Protein AF-A0A699TLD1-F1 (afdb_monomer_lite)

Structure (mmCIF, N/CA/C/O backbone):
data_AF-A0A699TLD1-F1
#
_entry.id   AF-A0A699TLD1-F1
#
loop_
_atom_site.group_PDB
_atom_site.id
_atom_site.type_symbol
_atom_site.label_atom_id
_atom_site.label_alt_id
_atom_site.label_comp_id
_atom_site.label_asym_id
_atom_site.label_entity_id
_atom_site.label_seq_id
_atom_site.pdbx_PDB_ins_code
_atom_site.Cartn_x
_atom_site.Cartn_y
_atom_site.Cartn_z
_atom_site.occupancy
_atom_site.B_iso_or_equiv
_atom_site.auth_seq_id
_atom_site.auth_comp_id
_atom_site.auth_asym_id
_atom_site.auth_atom_id
_atom_site.pdbx_PDB_model_num
ATOM 1 N N . MET A 1 1 ? -34.171 19.657 -18.897 1.00 35.91 1 MET A N 1
ATOM 2 C CA . MET A 1 1 ? -33.767 19.587 -17.476 1.00 35.91 1 MET A CA 1
ATOM 3 C C . MET A 1 1 ? -33.715 18.114 -17.098 1.00 35.91 1 MET A C 1
ATOM 5 O O . MET A 1 1 ? -34.757 17.477 -17.044 1.00 35.91 1 MET A O 1
ATOM 9 N N . PHE A 1 2 ? -32.519 17.529 -17.008 1.00 40.59 2 PHE A N 1
ATOM 10 C CA . PHE A 1 2 ? -32.350 16.090 -16.786 1.00 40.59 2 PHE A CA 1
ATOM 11 C C . PHE A 1 2 ? -32.542 15.768 -15.300 1.00 40.59 2 PHE A C 1
ATOM 13 O O . PHE A 1 2 ? -31.765 16.221 -14.464 1.00 40.59 2 PHE A O 1
ATOM 20 N N . ALA A 1 3 ? -33.580 15.000 -14.971 1.00 50.38 3 ALA A N 1
ATOM 21 C CA . ALA A 1 3 ? -33.775 14.456 -13.633 1.00 50.38 3 ALA A CA 1
ATOM 22 C C . ALA A 1 3 ? -32.759 13.325 -13.401 1.00 50.38 3 ALA A C 1
ATOM 24 O O . ALA A 1 3 ? -32.961 12.191 -13.834 1.00 50.38 3 ALA A O 1
ATOM 25 N N . LEU A 1 4 ? -31.637 13.638 -12.750 1.00 55.56 4 LEU A N 1
ATOM 26 C CA . LEU A 1 4 ? -30.698 12.627 -12.273 1.00 55.56 4 LEU A CA 1
ATOM 27 C C . LEU A 1 4 ? -31.358 11.863 -11.116 1.00 55.56 4 LEU A C 1
ATOM 29 O O . LEU A 1 4 ? -31.657 12.425 -10.069 1.00 55.56 4 LEU A O 1
ATOM 33 N N . TYR A 1 5 ? -31.635 10.585 -11.364 1.00 52.00 5 TYR A N 1
ATOM 34 C CA . TYR A 1 5 ? -32.168 9.570 -10.457 1.00 52.00 5 TYR A CA 1
ATOM 35 C C . TYR A 1 5 ? -31.932 9.819 -8.954 1.00 52.00 5 TYR A C 1
ATOM 37 O O . TYR A 1 5 ? -30.907 9.439 -8.395 1.00 52.00 5 TYR A O 1
ATOM 45 N N . GLY A 1 6 ? -32.958 10.312 -8.261 1.00 61.88 6 GLY A N 1
ATOM 46 C CA . GLY A 1 6 ? -33.103 10.154 -6.816 1.00 61.88 6 GLY A CA 1
ATOM 47 C C . GLY A 1 6 ? -33.598 8.747 -6.486 1.00 61.88 6 GLY A C 1
ATOM 48 O O . GLY A 1 6 ? -34.769 8.561 -6.163 1.00 61.88 6 GLY A O 1
ATOM 49 N N . ARG A 1 7 ? -32.739 7.725 -6.590 1.00 58.94 7 ARG A N 1
ATOM 50 C CA . ARG A 1 7 ? -33.063 6.408 -6.019 1.00 58.94 7 ARG A CA 1
ATOM 51 C C . ARG A 1 7 ? -32.605 6.382 -4.565 1.00 58.94 7 ARG A C 1
ATOM 53 O O . ARG A 1 7 ? -31.410 6.387 -4.294 1.00 58.94 7 ARG A O 1
ATOM 60 N N . LYS A 1 8 ? -33.557 6.320 -3.627 1.00 57.81 8 LYS A N 1
ATOM 61 C CA . LYS A 1 8 ? -33.270 5.965 -2.230 1.00 57.81 8 LYS A CA 1
ATOM 62 C C . LYS A 1 8 ? -32.579 4.600 -2.217 1.00 57.81 8 LYS A C 1
ATOM 64 O O . LYS A 1 8 ? -33.161 3.612 -2.669 1.00 57.81 8 LYS A O 1
ATOM 69 N N . CYS A 1 9 ? -31.350 4.546 -1.715 1.00 59.66 9 CYS A N 1
ATOM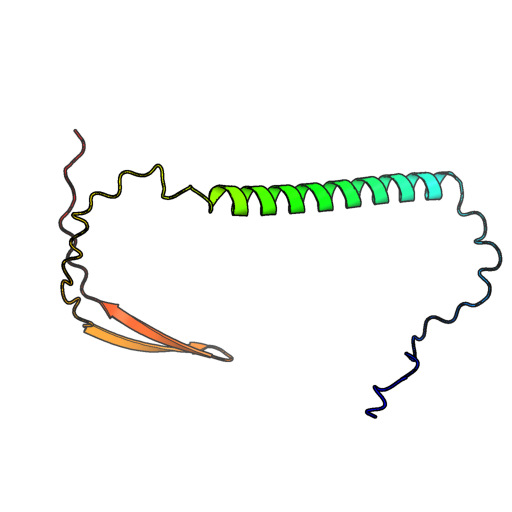 70 C CA . CYS A 1 9 ? -30.653 3.293 -1.459 1.00 59.66 9 CYS A CA 1
ATOM 71 C C . CYS A 1 9 ? -31.524 2.427 -0.537 1.00 59.66 9 CYS A C 1
ATOM 73 O O . CYS A 1 9 ? -31.838 2.841 0.578 1.00 59.66 9 CYS A O 1
ATOM 75 N N . ARG A 1 10 ? -31.916 1.225 -0.973 1.00 60.25 10 ARG A N 1
ATOM 76 C CA . ARG A 1 10 ? -32.446 0.203 -0.060 1.00 60.25 10 ARG A CA 1
ATOM 77 C C . ARG A 1 10 ? -31.258 -0.440 0.649 1.00 60.25 10 ARG A C 1
ATOM 79 O O . ARG A 1 10 ? -30.794 -1.499 0.249 1.00 60.25 10 ARG A O 1
ATOM 86 N N . SER A 1 11 ? -30.717 0.256 1.643 1.00 58.56 11 SER A N 1
ATOM 87 C CA . SER A 1 11 ? -29.767 -0.345 2.576 1.00 58.56 11 SER A CA 1
ATOM 88 C C . SER A 1 11 ? -30.555 -1.183 3.591 1.00 58.56 11 SER A C 1
ATOM 90 O O . SER A 1 11 ? -31.472 -0.634 4.202 1.00 58.56 11 SER A O 1
ATOM 92 N N . PRO A 1 12 ? -30.245 -2.474 3.8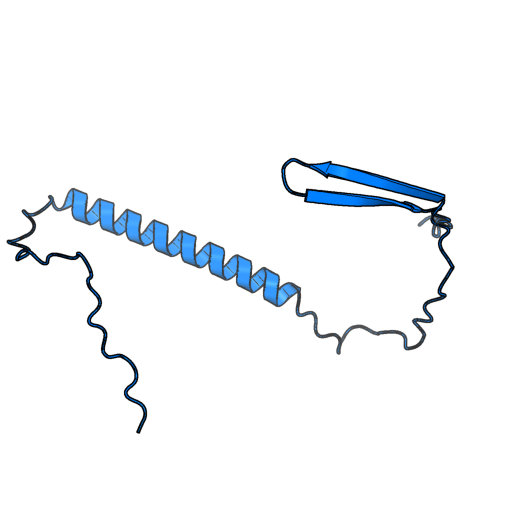05 1.00 53.75 12 PRO A N 1
ATOM 93 C CA . PRO A 1 12 ? -30.888 -3.302 4.825 1.00 53.75 12 PRO A CA 1
ATOM 94 C C . PRO A 1 12 ? -30.289 -3.051 6.219 1.00 53.75 12 PRO A C 1
ATOM 96 O O . PRO A 1 12 ? -30.239 -3.951 7.050 1.00 53.75 12 PRO A O 1
ATOM 99 N N . ILE A 1 13 ? -29.799 -1.839 6.487 1.00 59.47 13 ILE A N 1
ATOM 100 C CA . ILE A 1 13 ? -29.353 -1.454 7.825 1.00 59.47 13 ILE A CA 1
ATOM 101 C C . ILE A 1 13 ? -30.601 -0.987 8.568 1.00 59.47 13 ILE A C 1
ATOM 103 O O . ILE A 1 13 ? -30.952 0.193 8.578 1.00 59.47 13 ILE A O 1
ATOM 107 N N . TYR A 1 14 ? -31.323 -1.964 9.114 1.00 44.66 14 TYR A N 1
ATOM 108 C CA . TYR A 1 14 ? -32.371 -1.732 10.091 1.00 44.66 14 TYR A CA 1
ATOM 109 C C . TYR A 1 14 ? -31.693 -1.213 11.358 1.00 44.66 14 TYR A C 1
ATOM 111 O O . TYR A 1 14 ? -31.108 -1.971 12.129 1.00 44.66 14 TYR A O 1
ATOM 119 N N . TRP A 1 15 ? -31.72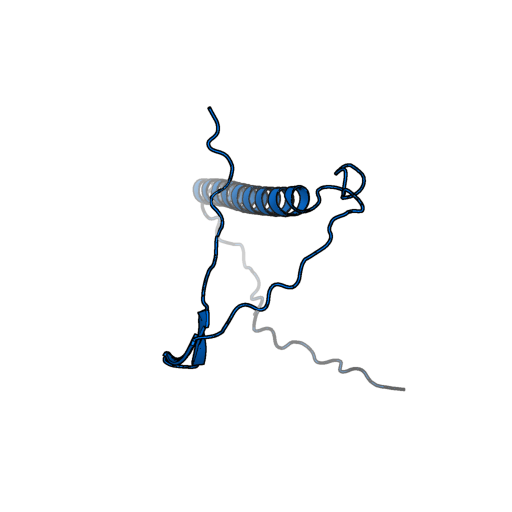7 0.105 11.533 1.00 52.12 15 TRP A N 1
ATOM 120 C CA . TRP A 1 15 ? -31.533 0.721 12.834 1.00 52.12 15 TRP A CA 1
ATOM 121 C C . TRP A 1 15 ? -32.767 0.378 13.671 1.00 52.12 15 TRP A C 1
ATOM 123 O O . TRP A 1 15 ? -33.667 1.199 13.825 1.00 52.12 15 TRP A O 1
ATOM 133 N N . THR A 1 16 ? -32.840 -0.851 14.187 1.00 46.81 16 THR A N 1
ATOM 134 C CA . THR A 1 16 ? -33.488 -1.020 15.487 1.00 46.81 16 THR A CA 1
ATOM 135 C C . THR A 1 16 ? -32.799 -0.047 16.416 1.00 46.81 16 THR A C 1
ATOM 137 O O . THR A 1 16 ? -31.567 0.051 16.371 1.00 46.81 16 THR A O 1
ATOM 140 N N . GLU A 1 17 ? -33.592 0.684 17.197 1.00 50.97 17 GLU A N 1
ATOM 141 C CA . GLU A 1 17 ? -33.104 1.437 18.343 1.00 50.97 17 GLU A CA 1
ATOM 142 C C . GLU A 1 17 ? -32.030 0.576 18.989 1.00 50.97 17 GLU A C 1
ATOM 144 O O . GLU A 1 17 ? -32.292 -0.564 19.384 1.00 50.97 17 GLU A O 1
ATOM 149 N N . VAL A 1 18 ? -30.791 1.066 18.951 1.00 54.69 18 VAL A N 1
ATOM 150 C CA . VAL A 1 18 ? -29.692 0.496 19.716 1.00 54.69 18 VAL A CA 1
ATOM 151 C C . VAL A 1 18 ? -30.084 0.790 21.156 1.00 54.69 18 VAL A C 1
ATOM 153 O O . VAL A 1 18 ? -29.636 1.763 21.752 1.00 54.69 18 VAL A O 1
ATOM 156 N N . GLY A 1 19 ? -31.049 0.011 21.649 1.00 51.69 19 GLY A N 1
ATOM 157 C CA . GLY A 1 19 ? -31.395 -0.105 23.040 1.00 51.69 19 GLY A CA 1
ATOM 158 C C . GLY A 1 19 ? -30.101 -0.534 23.673 1.00 51.69 19 GLY A C 1
ATOM 159 O O . GLY A 1 19 ? -29.615 -1.621 23.364 1.00 51.69 19 GLY A O 1
ATOM 160 N N . GLU A 1 20 ? -29.508 0.433 24.368 1.00 50.47 20 GLU A N 1
ATOM 161 C CA . GLU A 1 20 ? -28.375 0.335 25.269 1.00 50.47 20 GLU A CA 1
ATOM 162 C C . GLU A 1 20 ? -27.614 -0.964 25.066 1.00 50.47 20 GLU A C 1
ATOM 164 O O . GLU A 1 20 ? -28.018 -2.006 25.583 1.00 50.47 20 GLU A O 1
ATOM 169 N N . ALA A 1 21 ? -26.540 -0.907 24.269 1.00 56.81 21 ALA A N 1
ATOM 170 C CA . ALA A 1 21 ? -25.574 -1.989 24.212 1.00 56.81 21 ALA A CA 1
ATOM 171 C C . ALA A 1 21 ? -25.288 -2.392 25.661 1.00 56.81 21 ALA A C 1
ATOM 173 O O . ALA A 1 21 ? -24.647 -1.629 26.387 1.00 56.81 21 ALA A O 1
ATOM 174 N N . GLN A 1 22 ? -25.865 -3.526 26.086 1.00 59.38 22 GLN A N 1
ATOM 175 C CA . GLN A 1 22 ? -25.675 -4.088 27.417 1.00 59.38 22 GLN A CA 1
ATOM 176 C C . GLN A 1 22 ? -24.189 -4.017 27.651 1.00 59.38 22 GLN A C 1
ATOM 178 O O . GLN A 1 22 ? -23.456 -4.531 26.807 1.00 59.38 22 GLN A O 1
ATOM 183 N N . ILE A 1 23 ? -23.789 -3.275 28.686 1.00 57.91 23 ILE A N 1
ATOM 184 C CA . ILE A 1 23 ? -22.407 -2.882 28.940 1.00 57.91 23 ILE A CA 1
ATOM 185 C C . ILE A 1 23 ? -21.560 -4.145 28.841 1.00 57.91 23 ILE A C 1
ATOM 187 O O . ILE A 1 23 ? -21.477 -4.948 29.769 1.00 57.91 23 ILE A O 1
ATOM 191 N N . LEU A 1 24 ? -20.986 -4.342 27.657 1.00 63.75 24 LEU A N 1
ATOM 192 C CA . LEU A 1 24 ? -19.962 -5.321 27.406 1.00 63.75 24 LEU A CA 1
ATOM 193 C C . LEU A 1 24 ? -18.876 -4.911 28.395 1.00 63.75 24 LEU A C 1
ATOM 195 O O . LEU A 1 24 ? -18.505 -3.735 28.413 1.00 63.75 24 LEU A O 1
ATOM 199 N N . GLY A 1 25 ? -18.493 -5.811 29.302 1.00 76.75 25 GLY A N 1
ATOM 200 C CA . GLY A 1 25 ? -17.682 -5.443 30.463 1.00 76.75 25 GLY A CA 1
ATOM 201 C C . GLY A 1 25 ? -16.462 -4.582 30.082 1.00 76.75 25 GLY A C 1
ATOM 202 O O . GLY A 1 25 ? -15.960 -4.712 28.961 1.00 76.75 25 GLY A O 1
ATOM 203 N N . PRO A 1 26 ? -15.955 -3.721 30.987 1.00 81.44 26 PRO A N 1
ATOM 204 C CA . PRO A 1 26 ? -14.831 -2.816 30.710 1.00 81.44 26 PRO A CA 1
ATOM 205 C C . PRO A 1 26 ? -13.624 -3.503 30.054 1.00 81.44 26 PRO A C 1
ATOM 207 O O . PRO A 1 26 ? -12.964 -2.914 29.201 1.00 81.44 26 PRO A O 1
ATOM 210 N N . GLU A 1 27 ? -13.393 -4.773 30.388 1.00 86.12 27 GLU A N 1
ATOM 211 C CA . GLU A 1 27 ? -12.361 -5.633 29.801 1.00 86.12 27 GLU A CA 1
ATOM 212 C C . GLU A 1 27 ? -12.518 -5.810 28.285 1.00 86.12 27 GLU A C 1
ATOM 214 O O . GLU A 1 27 ? -11.558 -5.651 27.539 1.00 86.12 27 GLU A O 1
ATOM 219 N N . LEU A 1 28 ? -13.733 -6.069 27.800 1.00 85.06 28 LEU A N 1
ATOM 220 C CA . LEU A 1 28 ? -14.002 -6.272 26.375 1.00 85.06 28 LEU A CA 1
ATOM 221 C C . LEU A 1 28 ? -13.929 -4.955 25.593 1.00 85.06 28 LEU A C 1
ATOM 223 O O . LEU A 1 28 ? -13.498 -4.936 24.438 1.00 85.06 28 LEU A O 1
ATOM 227 N N . ILE A 1 29 ? -14.299 -3.833 26.216 1.00 87.31 29 ILE A N 1
ATOM 228 C CA . ILE A 1 29 ? -14.107 -2.498 25.631 1.00 87.31 29 ILE A CA 1
ATOM 229 C C . ILE A 1 29 ? -12.609 -2.200 25.496 1.00 87.31 29 ILE A C 1
ATOM 231 O O . ILE A 1 29 ? -12.159 -1.739 24.445 1.00 87.31 29 ILE A O 1
ATOM 235 N N . GLN A 1 30 ? -11.819 -2.500 26.525 1.00 89.31 30 GLN A N 1
ATOM 236 C CA . GLN A 1 30 ? -10.375 -2.307 26.482 1.00 89.31 30 GLN A CA 1
ATOM 237 C C . GLN A 1 30 ? -9.725 -3.209 25.422 1.00 89.31 30 GLN A C 1
ATOM 239 O O . GLN A 1 30 ? -9.014 -2.712 24.548 1.00 89.31 30 GLN A O 1
ATOM 244 N N . GLU A 1 31 ? -10.053 -4.502 25.418 1.00 91.88 31 GLU A N 1
ATOM 245 C CA . GLU A 1 31 ? -9.532 -5.476 24.455 1.00 91.88 31 GLU A CA 1
ATOM 246 C C . GLU A 1 31 ? -9.876 -5.092 23.005 1.00 91.88 31 GLU A C 1
ATOM 248 O O . GLU A 1 31 ? -9.042 -5.174 22.097 1.00 91.88 31 GLU A O 1
ATOM 253 N N . THR A 1 32 ? -11.106 -4.639 22.752 1.00 91.81 32 THR A N 1
ATOM 254 C CA . THR A 1 32 ? -11.511 -4.194 21.409 1.00 91.81 32 THR A CA 1
ATOM 255 C C . THR A 1 32 ? -10.804 -2.905 21.004 1.00 91.81 32 THR A C 1
ATOM 257 O O . THR A 1 32 ? -10.395 -2.781 19.848 1.00 91.81 32 THR A O 1
ATOM 260 N N . THR A 1 33 ? -10.573 -1.981 21.939 1.00 94.56 33 THR A N 1
ATOM 261 C CA . THR A 1 33 ? -9.818 -0.745 21.684 1.00 94.56 33 THR A CA 1
ATOM 262 C C . THR A 1 33 ? -8.368 -1.050 21.313 1.00 94.56 33 THR A C 1
ATOM 264 O O . THR A 1 33 ? -7.865 -0.529 20.314 1.00 94.56 33 THR A O 1
ATOM 267 N N . GLU A 1 34 ? -7.715 -1.957 22.040 1.00 95.88 34 GLU A N 1
ATOM 268 C CA . GLU A 1 34 ? -6.358 -2.426 21.742 1.00 95.88 34 GLU A CA 1
ATOM 269 C C . GLU A 1 34 ? -6.281 -3.081 20.355 1.00 95.88 34 GLU A C 1
ATOM 271 O O . GLU A 1 34 ? -5.409 -2.746 19.544 1.00 95.88 34 GLU A O 1
ATOM 276 N N . LYS A 1 35 ? -7.248 -3.941 20.011 1.00 96.69 35 LYS A N 1
ATOM 277 C CA . LYS A 1 35 ? -7.336 -4.548 18.672 1.00 96.69 35 LYS A CA 1
ATOM 278 C C . LYS A 1 35 ? -7.556 -3.507 17.574 1.00 96.69 35 LYS A C 1
ATOM 280 O O . LYS A 1 35 ? -6.932 -3.605 16.516 1.00 96.69 35 LYS A O 1
ATOM 285 N N . ILE A 1 36 ? -8.395 -2.495 17.804 1.00 96.94 36 ILE A N 1
ATOM 286 C CA . ILE A 1 36 ? -8.622 -1.396 16.852 1.00 96.94 36 ILE A CA 1
ATOM 287 C C . ILE A 1 36 ? -7.326 -0.615 16.614 1.00 96.94 36 ILE A C 1
ATOM 289 O O . ILE A 1 36 ? -6.994 -0.319 15.462 1.00 96.94 36 ILE A O 1
ATOM 293 N N . ILE A 1 37 ? -6.578 -0.300 17.674 1.00 98.19 37 ILE A N 1
ATOM 294 C 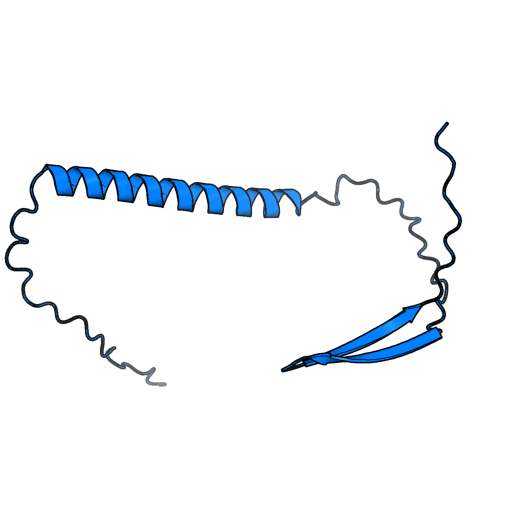CA . ILE A 1 37 ? -5.279 0.377 17.573 1.00 98.19 37 ILE A CA 1
ATOM 295 C C . ILE A 1 37 ? -4.310 -0.470 16.742 1.00 98.19 37 ILE A C 1
ATOM 297 O O . ILE A 1 37 ? -3.705 0.040 15.796 1.00 98.19 37 ILE A O 1
ATOM 301 N N . HIS A 1 38 ? -4.225 -1.771 17.024 1.00 97.19 38 HIS A N 1
ATOM 302 C CA . HIS A 1 38 ? -3.348 -2.692 16.300 1.00 97.19 38 HIS A CA 1
ATOM 303 C C . HIS A 1 38 ? -3.693 -2.792 14.809 1.00 97.19 38 HIS A C 1
ATOM 305 O O . HIS A 1 38 ? -2.811 -2.773 13.946 1.00 97.19 38 HIS A O 1
ATOM 311 N N . ILE A 1 39 ? -4.986 -2.847 14.473 1.00 98.19 39 ILE A N 1
ATOM 312 C CA . ILE A 1 39 ? -5.454 -2.853 13.081 1.00 98.19 39 ILE A CA 1
ATOM 313 C C . ILE A 1 39 ? -5.064 -1.546 12.383 1.00 98.19 39 ILE A C 1
ATOM 315 O O . ILE A 1 39 ? -4.507 -1.589 11.284 1.00 98.19 39 ILE A O 1
ATOM 319 N N . LYS A 1 40 ? -5.286 -0.391 13.022 1.00 98.19 40 LYS A N 1
ATOM 320 C CA . LYS A 1 40 ? -4.908 0.917 12.464 1.00 98.19 40 LYS A CA 1
ATOM 321 C C . LYS A 1 40 ? -3.408 1.009 12.191 1.00 98.19 40 LYS A C 1
ATOM 323 O O . LYS A 1 40 ? -3.020 1.439 11.107 1.00 98.19 40 LYS A O 1
ATOM 328 N N . GLN A 1 41 ? -2.572 0.555 13.124 1.00 98.31 41 GLN A N 1
ATOM 329 C CA . GLN A 1 41 ? -1.117 0.531 12.951 1.00 98.31 41 GLN A CA 1
ATOM 330 C C . GLN A 1 41 ? -0.700 -0.335 11.757 1.00 98.31 41 GLN A C 1
ATOM 332 O O . GLN A 1 41 ? 0.101 0.097 10.929 1.00 98.31 41 GLN A O 1
ATOM 337 N N 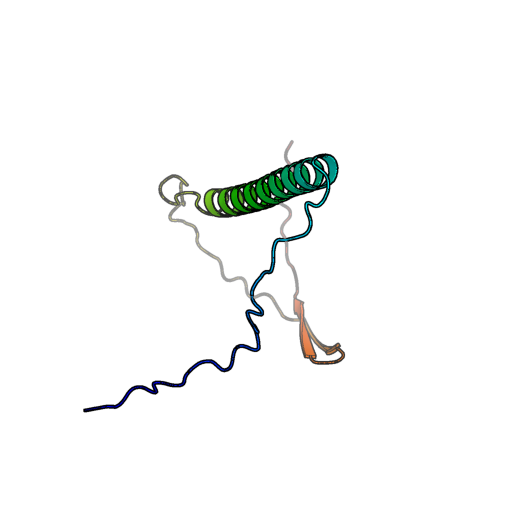. ARG A 1 42 ? -1.284 -1.533 11.613 1.00 98.00 42 ARG A N 1
ATOM 338 C CA . ARG A 1 42 ? -1.013 -2.414 10.465 1.00 98.00 42 ARG A CA 1
ATOM 339 C C . ARG A 1 42 ? -1.433 -1.785 9.140 1.00 98.00 42 ARG A C 1
ATOM 341 O O . ARG A 1 42 ? -0.689 -1.871 8.166 1.00 98.00 42 ARG A O 1
ATOM 348 N N . MET A 1 43 ? -2.598 -1.141 9.098 1.00 97.75 43 MET A N 1
ATOM 349 C CA . MET A 1 43 ? -3.063 -0.433 7.904 1.00 97.75 43 MET A CA 1
ATOM 350 C C . MET A 1 43 ? -2.123 0.717 7.526 1.00 97.75 43 MET A C 1
ATOM 352 O O . MET A 1 43 ? -1.775 0.855 6.352 1.00 97.75 43 MET A O 1
ATOM 356 N N . GLN A 1 44 ? -1.671 1.498 8.511 1.00 96.94 44 GLN A N 1
ATOM 357 C CA . GLN A 1 44 ? -0.741 2.603 8.293 1.00 96.94 44 GLN A CA 1
ATOM 358 C C . GLN A 1 44 ? 0.613 2.103 7.773 1.00 96.94 44 GLN A C 1
ATOM 360 O O . GLN A 1 44 ? 1.074 2.565 6.734 1.00 96.94 44 GLN A O 1
ATOM 365 N N . ALA A 1 45 ? 1.186 1.071 8.399 1.00 96.00 45 ALA A N 1
ATOM 366 C CA . ALA A 1 45 ? 2.453 0.487 7.965 1.00 96.00 45 ALA A CA 1
ATOM 367 C C . ALA A 1 45 ? 2.400 -0.055 6.524 1.00 96.00 45 ALA A C 1
ATOM 369 O O . ALA A 1 45 ? 3.353 0.108 5.761 1.00 96.00 45 ALA A O 1
ATOM 370 N N . THR A 1 46 ? 1.291 -0.680 6.112 1.00 94.44 46 THR A N 1
ATOM 371 C CA . THR A 1 46 ? 1.110 -1.113 4.715 1.00 94.44 46 THR A CA 1
ATOM 372 C C . THR A 1 46 ? 1.038 0.079 3.759 1.00 94.44 46 THR A C 1
ATOM 374 O O . THR A 1 46 ? 1.654 0.032 2.692 1.00 94.44 46 THR A O 1
ATOM 377 N N . ARG A 1 47 ? 0.334 1.157 4.135 1.00 96.12 47 ARG A N 1
ATOM 378 C CA . ARG A 1 47 ? 0.245 2.385 3.329 1.00 96.12 47 ARG A CA 1
ATOM 379 C C . ARG A 1 47 ? 1.611 3.051 3.164 1.00 96.12 47 ARG A C 1
ATOM 381 O O . ARG A 1 47 ? 1.969 3.421 2.050 1.00 96.12 47 ARG A O 1
ATOM 388 N N . ASP A 1 48 ? 2.383 3.151 4.240 1.00 95.56 48 ASP A N 1
ATOM 389 C CA . ASP A 1 48 ? 3.716 3.760 4.223 1.00 95.56 48 ASP A CA 1
ATOM 390 C C . ASP A 1 48 ? 4.696 2.946 3.369 1.00 95.56 48 ASP A C 1
ATOM 392 O O . ASP A 1 48 ? 5.440 3.514 2.573 1.00 95.56 48 ASP A O 1
ATOM 396 N N . ARG A 1 49 ? 4.634 1.607 3.437 1.00 91.38 49 ARG A N 1
ATOM 397 C CA . ARG A 1 49 ? 5.397 0.724 2.536 1.00 91.38 49 ARG A CA 1
ATOM 398 C C . ARG A 1 49 ? 5.037 0.955 1.072 1.00 91.38 49 ARG A C 1
ATOM 400 O O . ARG A 1 49 ? 5.929 1.086 0.241 1.00 91.38 49 ARG A O 1
ATOM 407 N N . GLN A 1 50 ? 3.745 1.014 0.743 1.00 91.38 50 GLN A N 1
ATOM 408 C CA . GLN A 1 50 ? 3.301 1.290 -0.627 1.00 91.38 50 GLN A CA 1
ATOM 409 C C . GLN A 1 50 ? 3.784 2.654 -1.122 1.00 91.38 50 GLN A C 1
ATOM 411 O O . GLN A 1 50 ? 4.246 2.757 -2.257 1.00 91.38 50 GLN A O 1
ATOM 416 N N . LYS A 1 51 ? 3.713 3.678 -0.267 1.00 89.50 51 LYS A N 1
ATOM 417 C CA . LYS A 1 51 ? 4.216 5.015 -0.574 1.00 89.50 51 LYS A CA 1
ATOM 418 C C . LYS A 1 51 ? 5.724 4.994 -0.833 1.00 89.50 51 LYS A C 1
ATOM 420 O O . LYS A 1 51 ? 6.150 5.458 -1.877 1.00 89.50 51 LYS A O 1
ATOM 425 N N . SER A 1 52 ? 6.505 4.343 0.029 1.00 85.00 52 SER A N 1
ATOM 426 C CA . SER A 1 52 ? 7.950 4.172 -0.166 1.00 85.00 52 SER A CA 1
ATOM 427 C C . SER A 1 52 ? 8.294 3.466 -1.486 1.00 85.00 52 SER A C 1
ATOM 429 O O . SER A 1 52 ? 9.205 3.899 -2.187 1.00 85.00 52 SER A O 1
ATOM 431 N N . TYR A 1 53 ? 7.547 2.427 -1.881 1.00 77.44 53 TYR A N 1
ATOM 432 C CA . TYR A 1 53 ? 7.730 1.787 -3.191 1.00 77.44 53 TYR A CA 1
ATOM 433 C C . TYR A 1 53 ? 7.410 2.714 -4.370 1.00 77.44 53 TYR A C 1
ATOM 435 O O . TYR A 1 53 ? 8.043 2.595 -5.419 1.00 77.44 53 TYR A O 1
ATOM 443 N N . ALA A 1 54 ? 6.414 3.591 -4.237 1.00 74.69 54 ALA A N 1
ATOM 444 C CA . ALA A 1 54 ? 6.089 4.578 -5.261 1.00 74.69 54 ALA A CA 1
ATOM 445 C C . ALA A 1 54 ? 7.165 5.672 -5.342 1.00 74.69 54 ALA A C 1
ATOM 447 O O . ALA A 1 54 ? 7.600 6.010 -6.440 1.00 74.69 54 ALA A O 1
ATOM 448 N N . ASP A 1 55 ? 7.648 6.142 -4.192 1.00 77.00 55 ASP A N 1
ATOM 449 C CA . ASP A 1 55 ? 8.697 7.157 -4.088 1.00 77.00 55 ASP A CA 1
ATOM 450 C C . ASP A 1 55 ? 10.033 6.635 -4.658 1.00 77.00 55 ASP A C 1
ATOM 452 O O . ASP A 1 55 ? 10.694 7.339 -5.412 1.00 77.00 55 ASP A O 1
ATOM 456 N N . LEU A 1 56 ? 10.394 5.364 -4.418 1.00 67.38 56 LEU A N 1
ATOM 457 C CA . LEU A 1 56 ? 11.577 4.718 -5.020 1.00 67.38 56 LEU A CA 1
ATOM 458 C C . LEU A 1 56 ? 11.488 4.557 -6.546 1.00 67.38 56 LEU A C 1
ATOM 460 O O . LEU A 1 56 ? 12.516 4.491 -7.216 1.00 67.38 56 LEU A O 1
ATOM 464 N N . LYS A 1 57 ? 10.278 4.461 -7.111 1.00 60.19 57 LYS A N 1
ATOM 465 C CA . LYS A 1 57 ? 10.079 4.430 -8.571 1.00 60.19 57 LYS A CA 1
ATOM 466 C C . LYS A 1 57 ? 10.160 5.820 -9.202 1.00 60.19 57 LYS A C 1
ATOM 468 O O . LYS A 1 57 ? 10.362 5.912 -10.409 1.00 60.19 57 LYS A O 1
ATOM 473 N N . PHE A 1 58 ? 10.037 6.877 -8.404 1.00 55.25 58 PHE A N 1
ATOM 474 C CA . PHE A 1 58 ? 10.310 8.255 -8.792 1.00 55.25 58 PHE A CA 1
ATOM 475 C C . PHE A 1 58 ? 11.782 8.584 -8.507 1.00 55.25 58 PHE A C 1
ATOM 477 O O . PHE A 1 58 ? 12.106 9.394 -7.646 1.00 55.25 58 PHE A O 1
ATOM 484 N N . VAL A 1 59 ? 12.702 7.960 -9.246 1.00 60.81 59 VAL A N 1
ATOM 485 C CA . VAL A 1 59 ? 14.037 8.549 -9.404 1.00 60.81 59 VAL A CA 1
ATOM 486 C C . VAL A 1 59 ? 13.867 9.707 -10.390 1.00 60.81 59 VAL A C 1
ATOM 488 O O . VAL A 1 59 ? 13.439 9.447 -11.518 1.00 60.81 59 VAL A O 1
ATOM 491 N N . PRO A 1 60 ? 14.134 10.970 -10.006 1.00 57.09 60 PRO A N 1
ATOM 492 C CA . PRO A 1 60 ? 14.121 12.076 -10.951 1.00 57.09 60 PRO A CA 1
ATOM 493 C C . PRO A 1 60 ? 15.115 11.753 -12.064 1.00 57.09 60 PRO A C 1
ATOM 495 O O . PRO A 1 60 ? 16.312 11.601 -11.813 1.00 57.09 60 PRO A O 1
ATOM 498 N N . LEU A 1 61 ? 14.615 11.611 -13.292 1.00 58.06 61 LEU A N 1
ATOM 499 C CA . LEU A 1 61 ? 15.456 11.382 -14.471 1.00 58.06 61 LEU A CA 1
ATOM 500 C C . LEU A 1 61 ? 16.457 12.534 -14.672 1.00 58.06 61 LEU A C 1
ATOM 502 O O . LEU A 1 61 ? 17.491 12.337 -15.295 1.00 58.06 61 LEU A O 1
ATOM 506 N N . ASP A 1 62 ? 16.184 13.688 -14.061 1.00 59.75 62 ASP A N 1
ATOM 507 C CA . ASP A 1 62 ? 16.968 14.923 -14.111 1.00 59.75 62 ASP A CA 1
ATOM 508 C C . ASP A 1 62 ? 18.385 14.803 -13.509 1.00 59.75 62 ASP A C 1
ATOM 510 O O . ASP A 1 62 ? 19.213 15.685 -13.719 1.00 59.75 62 ASP A O 1
ATOM 514 N N . GLY A 1 63 ? 18.677 13.737 -12.748 1.00 56.91 63 GLY A N 1
ATOM 515 C CA . GLY A 1 63 ? 19.982 13.508 -12.103 1.00 56.91 63 GLY A CA 1
ATOM 516 C C . GLY A 1 63 ? 20.747 12.273 -12.588 1.00 56.91 63 GLY A C 1
ATOM 517 O O . GLY A 1 63 ? 21.861 12.024 -12.125 1.00 56.91 63 GLY A O 1
ATOM 518 N N . LEU A 1 64 ? 20.169 11.484 -13.495 1.00 59.91 64 LEU A N 1
ATOM 519 C CA . LEU A 1 64 ? 20.879 10.394 -14.158 1.00 59.91 64 LEU A CA 1
ATOM 520 C C . LEU A 1 64 ? 21.550 10.980 -15.404 1.00 59.91 64 LEU A C 1
ATOM 522 O O . LEU A 1 64 ? 20.839 11.541 -16.237 1.00 59.91 64 LEU A O 1
ATOM 526 N N . PRO A 1 65 ? 22.882 10.868 -15.574 1.00 56.34 65 PRO A N 1
ATOM 527 C CA . PRO A 1 65 ? 23.507 11.168 -16.851 1.00 56.34 65 PRO A CA 1
ATOM 528 C C . PRO A 1 65 ? 23.014 10.126 -17.858 1.00 56.34 65 PRO A C 1
ATOM 530 O O . PRO A 1 65 ? 23.595 9.052 -18.012 1.00 56.34 65 PRO A O 1
ATOM 533 N N . PHE A 1 66 ? 21.891 10.418 -18.506 1.00 58.22 66 PHE A N 1
ATOM 534 C CA . PHE A 1 66 ? 21.545 9.788 -19.762 1.00 58.22 66 PHE A CA 1
ATOM 535 C C . PHE A 1 66 ? 22.573 10.299 -20.759 1.00 58.22 66 PHE A C 1
ATOM 537 O O . PHE A 1 66 ? 22.564 11.465 -21.139 1.00 58.22 66 PHE A O 1
ATOM 544 N N . ASP A 1 67 ? 23.529 9.441 -21.106 1.00 60.94 67 ASP A N 1
ATOM 545 C CA . ASP A 1 67 ? 24.359 9.683 -22.272 1.00 60.94 67 ASP A CA 1
ATOM 546 C C . ASP A 1 67 ? 23.402 9.767 -23.469 1.00 60.94 67 ASP A C 1
ATOM 548 O O . ASP A 1 67 ? 22.710 8.794 -23.787 1.00 60.94 67 ASP A O 1
ATOM 552 N N . ASP A 1 68 ? 23.349 10.929 -24.126 1.00 61.62 68 ASP A N 1
ATOM 553 C CA . ASP A 1 68 ? 22.570 11.177 -25.350 1.00 61.62 68 ASP A CA 1
ATOM 554 C C . ASP A 1 68 ? 22.949 10.206 -26.495 1.00 61.62 68 ASP A C 1
ATOM 556 O O . ASP A 1 68 ? 22.340 10.202 -27.565 1.00 61.62 68 ASP A O 1
ATOM 560 N N . LYS A 1 69 ? 23.944 9.338 -26.268 1.00 63.25 69 LYS A N 1
ATOM 561 C CA . LYS A 1 69 ? 24.359 8.216 -27.112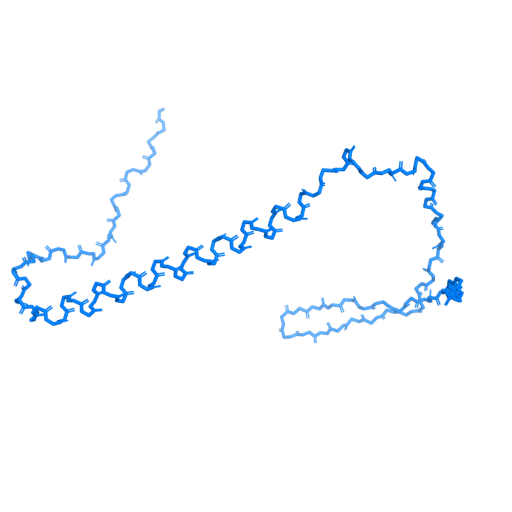 1.00 63.25 69 LYS A CA 1
ATOM 562 C C . LYS A 1 69 ? 23.776 6.862 -26.698 1.00 63.25 69 LYS A C 1
ATOM 564 O O . LYS A 1 69 ? 24.412 5.834 -26.942 1.00 63.25 69 LYS A O 1
ATOM 569 N N . LEU A 1 70 ? 22.563 6.790 -26.146 1.00 59.94 70 LEU A N 1
ATOM 570 C CA . LEU A 1 70 ? 21.801 5.531 -26.158 1.00 59.94 70 LEU A CA 1
ATOM 571 C C . LEU A 1 70 ? 21.330 5.214 -27.592 1.00 59.94 70 LEU A C 1
ATOM 573 O O . LEU A 1 70 ? 20.146 5.239 -27.927 1.00 59.94 70 LEU A O 1
ATOM 577 N N . HIS A 1 71 ? 22.282 4.902 -28.472 1.00 57.53 71 HIS A N 1
ATOM 578 C CA . HIS A 1 71 ? 21.991 4.283 -29.753 1.00 57.53 71 HIS A CA 1
ATOM 579 C C . HIS A 1 71 ? 21.547 2.849 -29.481 1.00 57.53 71 HIS A C 1
ATOM 581 O O . HIS A 1 71 ? 22.361 1.939 -29.319 1.00 57.53 71 HIS A O 1
ATOM 587 N N . PHE A 1 72 ? 20.235 2.647 -29.412 1.00 54.19 72 PHE A N 1
ATOM 588 C CA . PHE A 1 72 ? 19.660 1.316 -29.478 1.00 54.19 72 PHE A CA 1
ATOM 589 C C . PHE A 1 72 ? 19.951 0.750 -30.869 1.00 54.19 72 PHE A C 1
ATOM 591 O O . PHE A 1 72 ? 19.336 1.140 -31.859 1.00 54.19 72 PHE A O 1
ATOM 598 N N . VAL A 1 73 ? 20.929 -0.150 -30.951 1.00 59.03 73 VAL A N 1
ATOM 599 C CA . VAL A 1 73 ? 21.113 -0.986 -32.135 1.00 59.03 73 VAL A CA 1
ATOM 600 C C . VAL A 1 73 ? 19.988 -2.013 -32.108 1.00 59.03 73 VAL A C 1
ATOM 602 O O . VAL A 1 73 ? 19.984 -2.909 -31.264 1.00 59.03 73 VAL A O 1
ATOM 605 N N . GLU A 1 74 ? 19.009 -1.855 -32.996 1.00 59.31 74 GLU A N 1
ATOM 606 C CA . GLU A 1 74 ? 17.942 -2.833 -33.206 1.00 59.31 74 GLU A CA 1
ATOM 607 C C . GLU A 1 74 ? 18.542 -4.080 -33.874 1.00 59.31 74 GLU A C 1
ATOM 609 O O . GLU A 1 74 ? 18.491 -4.268 -35.088 1.00 59.31 74 GLU A O 1
ATOM 614 N N . GLU A 1 75 ? 19.210 -4.922 -33.083 1.00 64.50 75 GLU A N 1
ATOM 615 C CA . GLU A 1 75 ? 19.668 -6.221 -33.559 1.00 64.50 75 GLU A CA 1
ATOM 616 C C . GLU A 1 75 ? 18.445 -7.134 -33.670 1.00 64.50 75 GLU A C 1
ATOM 618 O O . GLU A 1 75 ? 17.762 -7.431 -32.686 1.00 64.50 75 GLU A O 1
ATOM 623 N N . THR A 1 76 ? 18.134 -7.548 -34.898 1.00 58.44 76 THR A N 1
ATOM 624 C CA . THR A 1 76 ? 16.965 -8.379 -35.179 1.00 58.44 76 THR A CA 1
ATOM 625 C C . THR A 1 76 ? 17.129 -9.742 -34.509 1.00 58.44 76 THR A C 1
ATOM 627 O O . THR A 1 76 ? 17.865 -10.620 -34.955 1.00 58.44 76 THR A O 1
ATOM 630 N N . MET A 1 77 ? 16.442 -9.931 -33.383 1.00 72.12 77 MET A N 1
ATOM 631 C CA . MET A 1 77 ? 16.410 -11.222 -32.711 1.00 72.12 77 MET A CA 1
ATOM 632 C C . MET A 1 77 ? 15.519 -12.187 -33.494 1.00 72.12 77 MET A C 1
ATOM 634 O O . MET A 1 77 ? 14.310 -11.993 -33.627 1.00 72.12 77 MET A O 1
ATOM 638 N N . GLU A 1 78 ? 16.119 -13.267 -33.986 1.00 76.81 78 GLU A N 1
ATOM 639 C CA . GLU A 1 78 ? 15.406 -14.319 -34.708 1.00 76.81 78 GLU A CA 1
ATOM 640 C C . GLU A 1 78 ? 14.473 -15.088 -33.756 1.00 76.81 78 GLU A C 1
ATOM 642 O O . GLU A 1 78 ? 14.924 -15.756 -32.814 1.00 76.81 78 GLU A O 1
ATOM 647 N N . ILE A 1 79 ? 13.162 -15.035 -34.018 1.00 81.44 79 ILE A N 1
ATOM 648 C CA . ILE A 1 79 ? 12.177 -15.923 -33.388 1.00 81.44 79 ILE A CA 1
ATOM 649 C C . ILE A 1 79 ? 12.272 -17.278 -34.089 1.00 81.44 79 ILE A C 1
ATOM 651 O O . ILE A 1 79 ? 11.871 -17.411 -35.241 1.00 81.44 79 ILE A O 1
ATOM 655 N N . ARG A 1 80 ? 12.800 -18.279 -33.388 1.00 82.50 80 ARG A N 1
ATOM 656 C CA . ARG A 1 80 ? 12.995 -19.633 -33.912 1.00 82.50 80 ARG A CA 1
ATOM 657 C C . ARG A 1 80 ? 11.701 -20.430 -33.952 1.00 82.50 80 ARG A C 1
ATOM 659 O O . ARG A 1 80 ? 11.428 -21.074 -34.950 1.00 82.50 80 ARG A O 1
ATOM 666 N N . ASP A 1 81 ? 10.902 -20.347 -32.890 1.00 79.56 81 ASP A N 1
ATOM 667 C CA . ASP A 1 81 ? 9.689 -21.151 -32.735 1.00 79.56 81 ASP A CA 1
ATOM 668 C C . ASP A 1 81 ? 8.605 -20.376 -31.983 1.00 79.56 81 ASP A C 1
ATOM 670 O O . ASP A 1 81 ? 8.901 -19.484 -31.181 1.00 79.56 81 ASP A O 1
ATOM 674 N N . ARG A 1 82 ? 7.339 -20.740 -32.211 1.00 86.62 82 ARG A N 1
ATOM 675 C CA . ARG A 1 82 ? 6.184 -20.206 -31.481 1.00 86.62 82 ARG A CA 1
ATOM 676 C C . ARG A 1 82 ? 5.294 -21.352 -31.009 1.00 86.62 82 ARG A C 1
ATOM 678 O O . ARG A 1 82 ? 4.893 -22.193 -31.804 1.00 86.62 82 ARG A O 1
ATOM 685 N N . GLU A 1 83 ? 4.940 -21.353 -29.735 1.00 92.06 83 GLU A N 1
ATOM 686 C CA . GLU A 1 83 ? 4.029 -22.321 -29.120 1.00 92.06 83 GLU A CA 1
ATOM 687 C C . GLU A 1 83 ? 2.891 -21.559 -28.437 1.00 92.06 83 GLU A C 1
ATOM 689 O O . GLU A 1 83 ? 3.102 -20.465 -27.934 1.00 92.06 83 GLU A O 1
ATOM 694 N N . VAL A 1 84 ? 1.674 -22.099 -28.382 1.00 92.44 84 VAL A N 1
ATOM 695 C CA . VAL A 1 84 ? 0.588 -21.481 -27.605 1.00 92.44 84 VAL A CA 1
ATOM 696 C C . VAL A 1 84 ? 0.174 -22.412 -26.481 1.00 92.44 84 VAL A C 1
ATOM 698 O O . VAL A 1 84 ? -0.485 -23.422 -26.724 1.00 92.44 84 VAL A O 1
ATOM 701 N N . LYS A 1 85 ? 0.475 -22.032 -25.237 1.00 91.94 85 LYS A N 1
ATOM 702 C CA . LYS A 1 85 ? 0.033 -22.789 -24.064 1.00 91.94 85 LYS A CA 1
ATOM 703 C C . LYS A 1 85 ? -1.392 -22.424 -23.691 1.00 91.94 85 LYS A C 1
ATOM 705 O O . LYS A 1 85 ? -1.725 -21.252 -23.526 1.00 91.94 85 LYS A O 1
ATOM 710 N N . ARG A 1 86 ? -2.243 -23.440 -23.561 1.00 93.75 86 ARG A N 1
ATOM 711 C CA . ARG A 1 86 ? -3.630 -23.316 -23.104 1.00 93.75 86 ARG A CA 1
ATOM 712 C C . ARG A 1 86 ? -3.699 -23.546 -21.601 1.00 93.75 86 ARG A C 1
ATOM 714 O O . ARG A 1 86 ? -3.255 -24.574 -21.107 1.00 93.75 86 ARG A O 1
ATOM 721 N N . LEU A 1 87 ? -4.287 -22.590 -20.898 1.00 93.50 87 LEU A N 1
ATOM 722 C CA . LEU A 1 87 ? -4.665 -22.699 -19.494 1.00 93.50 87 LEU A CA 1
ATOM 723 C C . LEU A 1 87 ? -6.196 -22.769 -19.396 1.00 93.50 87 LEU A C 1
ATOM 725 O O . LEU A 1 87 ? -6.893 -22.616 -20.399 1.00 93.50 87 LEU A O 1
ATOM 729 N N . LYS A 1 88 ? -6.734 -22.965 -18.185 1.00 88.50 88 LYS A N 1
ATOM 730 C CA . LYS A 1 88 ? -8.180 -23.164 -17.952 1.00 88.50 88 LYS A CA 1
ATOM 731 C C . LYS A 1 88 ? -9.076 -22.073 -18.561 1.00 88.50 88 LYS A C 1
ATOM 733 O O . LYS A 1 88 ? -10.198 -22.373 -18.945 1.00 88.50 88 LYS A O 1
ATOM 738 N N . GLN A 1 89 ? -8.596 -20.829 -18.648 1.00 92.69 89 GLN A N 1
ATOM 739 C CA . GLN A 1 89 ? -9.372 -19.682 -19.150 1.00 92.69 89 GLN A CA 1
ATOM 740 C C . GLN A 1 89 ? -8.605 -18.806 -20.154 1.00 92.69 89 GLN A C 1
ATOM 742 O O . GLN A 1 89 ? -9.108 -17.771 -20.579 1.00 92.69 89 GLN A O 1
ATOM 747 N N . SER A 1 90 ? -7.385 -19.182 -20.547 1.00 86.19 90 SER A N 1
ATOM 748 C CA . SER A 1 90 ? -6.540 -18.323 -21.384 1.00 86.19 90 SER A CA 1
ATOM 749 C C . SER A 1 90 ? -5.632 -19.117 -22.319 1.00 86.19 90 SER A C 1
ATOM 751 O O . SER A 1 90 ? -5.463 -20.333 -22.190 1.00 86.19 90 SER A O 1
ATOM 753 N N . ARG A 1 91 ? -5.054 -18.423 -23.303 1.00 92.31 91 ARG A N 1
ATOM 754 C CA . ARG A 1 91 ? -3.944 -18.937 -24.114 1.00 92.31 91 ARG A CA 1
ATOM 755 C C . ARG A 1 91 ? -2.808 -17.939 -24.097 1.00 92.31 91 ARG A C 1
ATOM 757 O O . ARG A 1 91 ? -3.052 -16.749 -24.264 1.00 92.31 91 ARG A O 1
ATOM 764 N N . ILE A 1 92 ? -1.591 -18.443 -23.969 1.00 94.00 92 ILE A N 1
ATOM 765 C CA . ILE A 1 92 ? -0.377 -17.638 -23.910 1.00 94.00 92 ILE A CA 1
ATOM 766 C C . ILE A 1 92 ? 0.524 -18.055 -25.078 1.00 94.00 92 ILE A C 1
ATOM 768 O O . ILE A 1 92 ? 0.960 -19.209 -25.097 1.00 94.00 92 ILE A O 1
ATOM 772 N N . PRO A 1 93 ? 0.789 -17.173 -26.060 1.00 91.06 93 PRO A N 1
ATOM 773 C CA . PRO A 1 93 ? 1.803 -17.424 -27.072 1.00 91.06 93 PRO A CA 1
ATOM 774 C C . PRO A 1 93 ? 3.194 -17.281 -26.444 1.00 91.06 93 PRO A C 1
ATOM 776 O O . PRO A 1 93 ? 3.554 -16.233 -25.918 1.00 91.06 93 PRO A O 1
ATOM 779 N N . LEU A 1 94 ? 3.969 -18.352 -26.493 1.00 92.31 94 LEU A N 1
ATOM 780 C CA . LEU A 1 94 ? 5.376 -18.405 -26.146 1.00 92.31 94 LEU A CA 1
ATOM 781 C C . LEU A 1 94 ? 6.193 -18.354 -27.431 1.00 92.31 94 LEU A C 1
ATOM 783 O O . LEU A 1 94 ? 5.874 -19.036 -28.403 1.00 92.31 94 LEU A O 1
ATOM 787 N N . VAL A 1 95 ? 7.255 -17.557 -27.432 1.00 91.56 95 VAL A N 1
ATOM 788 C CA . VAL A 1 95 ? 8.184 -17.458 -28.558 1.00 91.56 95 VAL A CA 1
ATOM 789 C C . VAL A 1 95 ? 9.582 -17.822 -28.084 1.00 91.56 95 VAL A C 1
ATOM 791 O O . VAL A 1 95 ? 10.032 -17.366 -27.034 1.00 91.56 95 VAL A O 1
ATOM 794 N N . LYS A 1 96 ? 10.268 -18.669 -28.844 1.00 88.75 96 LYS A N 1
ATOM 795 C CA . LYS A 1 96 ? 11.664 -19.014 -28.601 1.00 88.75 96 LYS A CA 1
ATOM 796 C C . LYS A 1 96 ? 12.526 -18.085 -29.436 1.00 88.75 96 LYS A C 1
ATOM 798 O O . LYS A 1 96 ? 12.460 -18.133 -30.660 1.00 88.75 96 LYS A O 1
ATOM 803 N N . VAL A 1 97 ? 13.325 -17.249 -28.789 1.00 89.00 97 VAL A N 1
ATOM 804 C CA . VAL A 1 97 ? 14.235 -16.318 -29.469 1.00 89.00 97 VAL A CA 1
ATOM 805 C C . VAL A 1 97 ? 15.670 -16.817 -29.403 1.00 89.00 97 VAL A C 1
ATOM 807 O O . VAL A 1 97 ? 16.078 -17.467 -28.438 1.00 89.00 97 VAL A O 1
ATOM 810 N N . ARG A 1 98 ? 16.447 -16.523 -30.442 1.00 81.75 98 ARG A N 1
ATOM 811 C CA . ARG A 1 98 ? 17.895 -16.712 -30.431 1.00 81.75 98 ARG A CA 1
ATOM 812 C C . ARG A 1 98 ? 18.543 -15.580 -29.634 1.00 81.75 98 ARG A C 1
ATOM 814 O O . ARG A 1 98 ? 18.468 -14.425 -30.033 1.00 81.75 98 ARG A O 1
ATOM 821 N N . TRP A 1 99 ? 19.200 -15.920 -28.530 1.00 81.25 99 TRP A N 1
ATOM 822 C CA . TRP A 1 99 ? 19.903 -14.959 -27.681 1.00 81.25 99 TRP A CA 1
ATOM 823 C C . TRP A 1 99 ? 21.412 -14.985 -27.967 1.00 81.25 99 TRP A C 1
ATOM 825 O O . TRP A 1 99 ? 22.071 -15.980 -27.667 1.00 81.25 99 TRP A O 1
ATOM 835 N N . ASN A 1 100 ? 21.963 -13.908 -28.536 1.00 69.75 100 ASN A N 1
ATOM 836 C CA . ASN A 1 100 ? 23.394 -13.771 -28.840 1.00 69.75 100 ASN A CA 1
ATOM 837 C C . ASN A 1 100 ? 24.070 -12.808 -27.839 1.00 69.75 100 ASN A C 1
ATOM 839 O O . ASN A 1 100 ? 24.479 -11.710 -28.202 1.00 69.75 100 ASN A O 1
ATOM 843 N N . SER A 1 101 ? 24.183 -13.183 -26.560 1.00 67.75 101 SER A N 1
ATOM 844 C CA . SER A 1 101 ? 24.935 -12.360 -25.597 1.00 67.75 101 SER A CA 1
ATOM 845 C C . SER A 1 101 ? 26.437 -12.492 -25.833 1.00 67.75 101 SER A C 1
ATOM 847 O O . SER A 1 101 ? 27.011 -13.576 -25.717 1.00 67.75 101 SER A O 1
ATOM 849 N N . LYS A 1 102 ? 27.090 -11.364 -26.118 1.00 66.75 102 LYS A N 1
ATOM 850 C CA . LYS A 1 102 ? 28.528 -11.221 -25.888 1.00 66.75 102 LYS A CA 1
ATOM 851 C C . LYS A 1 102 ? 28.707 -11.029 -24.380 1.00 66.75 102 LYS A C 1
ATOM 853 O O . LYS A 1 102 ? 28.157 -10.085 -23.817 1.00 66.75 102 LYS A O 1
ATOM 858 N N . ARG A 1 103 ? 29.392 -11.968 -23.719 1.00 58.94 103 ARG A N 1
ATOM 859 C CA . ARG A 1 103 ? 29.749 -11.853 -22.295 1.00 58.94 103 ARG A CA 1
ATOM 860 C C . ARG A 1 103 ? 30.486 -10.528 -22.075 1.00 58.94 103 ARG A C 1
ATOM 862 O O . ARG A 1 103 ? 31.369 -10.191 -22.862 1.00 58.94 103 ARG A O 1
ATOM 869 N N . GLY A 1 104 ? 30.063 -9.782 -21.055 1.00 60.84 104 GLY A N 1
ATOM 870 C CA . GLY A 1 104 ? 30.688 -8.522 -20.651 1.00 60.84 104 GLY A CA 1
ATOM 871 C C . GLY A 1 104 ? 32.118 -8.725 -20.136 1.00 60.84 104 GLY A C 1
ATOM 872 O O . GLY A 1 104 ? 32.542 -9.872 -19.978 1.00 60.84 104 GLY A O 1
ATOM 873 N N . PRO A 1 105 ? 32.862 -7.631 -19.889 1.00 59.66 105 PRO A N 1
ATOM 874 C CA . PRO A 1 105 ? 34.232 -7.720 -19.409 1.00 59.66 105 PRO A CA 1
ATOM 875 C C . PRO A 1 105 ? 34.259 -8.477 -18.081 1.00 59.66 105 PRO A C 1
ATOM 877 O O . PRO A 1 105 ? 33.426 -8.232 -17.207 1.00 59.66 105 PRO A O 1
ATOM 880 N N . GLU A 1 106 ? 35.199 -9.409 -17.948 1.00 58.41 106 GLU A N 1
ATOM 881 C CA . GLU A 1 106 ? 35.471 -10.055 -16.670 1.00 58.41 106 GLU A CA 1
ATOM 882 C C . GLU A 1 106 ? 35.975 -8.966 -15.720 1.00 58.41 106 GLU A C 1
ATOM 884 O O . GLU A 1 106 ? 36.987 -8.317 -15.983 1.00 58.41 106 GLU A O 1
ATOM 889 N N . PHE A 1 107 ? 35.198 -8.676 -14.677 1.00 52.38 107 PHE A N 1
ATOM 890 C CA . PHE A 1 107 ? 35.613 -7.748 -13.635 1.00 52.38 107 PHE A CA 1
ATOM 891 C C . PHE A 1 107 ? 36.750 -8.422 -12.854 1.00 52.38 107 PHE A C 1
ATOM 893 O O . PHE A 1 107 ? 36.486 -9.319 -12.053 1.00 52.38 107 PHE A O 1
ATOM 900 N N . THR A 1 108 ? 37.991 -8.042 -13.170 1.00 62.78 108 THR A N 1
ATOM 901 C CA . THR A 1 108 ? 39.212 -8.409 -12.434 1.00 62.78 108 THR A CA 1
ATOM 902 C C . THR A 1 108 ? 39.270 -7.703 -11.087 1.00 62.78 108 THR A C 1
ATOM 904 O O . THR A 1 108 ? 38.949 -6.492 -11.051 1.00 62.78 108 THR A O 1
#

Secondary structure (DSSP, 8-state):
-------------------------HHHHHHHHHHHHHHHHHHHHHHHHHHHHHHHH---GGGS---TT---------EEEEEEEE-SS-EEEEEEE---PPPPP---

Foldseek 3Di:
DDDDDPDDDPDPPPPPPPPPPPCPDPVVVVVVVVVVVVVVVVVVVVVVVVVVVVVVVPPPPVPDPPPPPPPPPPDPWDFPDWDWDDDPPDIDIDTDTDDDDDDDDDPD

Radius of gyration: 30.24 Å; chains: 1; bounding box: 73×43×66 Å

Sequence (108 aa):
MFALYGRKCRSPIYWTEVGEAQILGPELIQETTEKIIHIKQRMQATRDRQKSYADLKFVPLDGLPFDDKLHFVEETMEIRDREVKRLKQSRIPLVKVRWNSKRGPEFT

Organism: Tanacetum cinerariifolium (NCBI:txid118510)

pLDDT: mean 73.49, std 17.38, range [35.91, 98.31]